Protein AF-A0A7Y2DQ75-F1 (afdb_monomer_lite)

Foldseek 3Di:
DVVVVVVVVVLLVVLVVVLVVCLVVLLVVLLVLQQVLFPDRPDPLSNVLSVVLSVCCNVQLSVVSNVQSPDDPVPHPDDNVVSSVVSVVSSVVSRVVSPD

Radius of gyration: 17.03 Å; chains: 1; bounding box: 37×18×52 Å

Secondary structure (DSSP, 8-state):
-HHHHHHHHHHHHHHHHHHHHHHHHHHHHHHHHHHHHSSSTTSHHHHHHHHHHHHHIIIIIHHHHHHHHTS-GGG--S-HHHHHHTHHHHHHHHHHHHT-

Sequence (100 aa):
MAETEQEAALLAQHTDALRDALARRVPQWAAAVVESLSPEPGSTASDDAAAGIRTMAEAETVPELERLLGSDIDAQWCSPLDIVRKLVPAITDALDRLGA

pLDDT: mean 88.45, std 7.89, range [59.53, 97.19]

Structure (mmCIF, N/CA/C/O backbone):
data_AF-A0A7Y2DQ75-F1
#
_entry.id   AF-A0A7Y2DQ75-F1
#
loop_
_atom_site.group_PDB
_atom_site.id
_atom_site.type_symbol
_atom_site.label_atom_id
_atom_site.label_alt_id
_atom_site.label_comp_id
_atom_site.label_asym_id
_atom_site.label_entity_id
_atom_site.label_seq_id
_atom_site.pdbx_PDB_ins_code
_atom_site.Cartn_x
_atom_site.Cartn_y
_atom_site.Cartn_z
_atom_site.occupancy
_atom_site.B_iso_or_equiv
_atom_site.auth_seq_id
_atom_site.auth_comp_id
_atom_site.auth_asym_id
_atom_site.auth_atom_id
_atom_site.pdbx_PDB_model_num
ATOM 1 N N . MET A 1 1 ? -16.777 -3.773 34.873 1.00 59.53 1 MET A N 1
ATOM 2 C CA . MET A 1 1 ? -17.283 -2.782 33.898 1.00 59.53 1 MET A CA 1
ATOM 3 C C . MET A 1 1 ? -16.242 -1.708 33.595 1.00 59.53 1 MET A C 1
ATOM 5 O O . MET A 1 1 ? -15.872 -1.613 32.438 1.00 59.53 1 MET A O 1
ATOM 9 N N . ALA A 1 2 ? -15.693 -0.992 34.587 1.00 60.53 2 ALA A N 1
ATOM 10 C CA . ALA A 1 2 ? -14.637 0.009 34.347 1.00 60.53 2 ALA A CA 1
ATOM 11 C C . ALA A 1 2 ? -13.325 -0.570 33.761 1.00 60.53 2 ALA A C 1
ATOM 13 O O . ALA A 1 2 ? -12.705 0.045 32.904 1.00 60.53 2 ALA A O 1
ATOM 14 N N . GLU A 1 3 ? -12.927 -1.777 34.176 1.00 66.06 3 GLU A N 1
ATOM 15 C CA . GLU A 1 3 ? -11.701 -2.444 33.696 1.00 66.06 3 GLU A CA 1
ATOM 16 C C . GLU A 1 3 ? -11.786 -2.817 32.201 1.00 66.06 3 GLU A C 1
ATOM 18 O O . GLU A 1 3 ? -10.862 -2.563 31.437 1.00 66.06 3 GLU A O 1
ATOM 23 N N . THR A 1 4 ? -12.957 -3.285 31.757 1.00 74.88 4 THR A N 1
ATOM 24 C CA . THR A 1 4 ? -13.283 -3.565 30.346 1.00 74.88 4 THR A CA 1
ATOM 25 C C . THR A 1 4 ? -13.353 -2.309 29.472 1.00 74.88 4 THR A C 1
ATOM 27 O O . THR A 1 4 ? -12.977 -2.356 28.306 1.00 74.88 4 THR A O 1
ATOM 30 N N . GLU A 1 5 ? -13.813 -1.175 30.009 1.00 78.00 5 GLU A N 1
ATOM 31 C CA . GLU A 1 5 ? -13.825 0.101 29.274 1.00 78.00 5 GLU A CA 1
ATOM 32 C C . GLU A 1 5 ? -12.404 0.649 29.084 1.00 78.00 5 GLU A C 1
ATOM 34 O O . GLU A 1 5 ? -12.070 1.179 28.025 1.00 78.00 5 GLU A O 1
ATOM 39 N N . GLN A 1 6 ? -11.546 0.476 30.090 1.00 80.69 6 GLN A N 1
ATOM 40 C CA . GLN A 1 6 ? -10.147 0.885 30.036 1.00 80.69 6 GLN A CA 1
ATOM 41 C C . GLN A 1 6 ? -9.320 0.002 29.087 1.00 80.69 6 GLN A C 1
ATOM 43 O O . GLN A 1 6 ? -8.488 0.516 28.340 1.00 80.69 6 GLN A O 1
ATOM 48 N N . GLU A 1 7 ? -9.582 -1.305 29.060 1.00 83.00 7 GLU A N 1
ATOM 49 C CA . GLU A 1 7 ? -8.981 -2.235 28.097 1.00 83.00 7 GLU A CA 1
ATOM 50 C C . GLU A 1 7 ? -9.423 -1.927 26.658 1.00 83.00 7 GLU A C 1
ATOM 52 O O . GLU A 1 7 ? -8.585 -1.842 25.760 1.00 83.00 7 GLU A O 1
ATOM 57 N N . ALA A 1 8 ? -10.714 -1.656 26.442 1.00 82.25 8 ALA A N 1
ATOM 58 C CA . ALA A 1 8 ? -11.231 -1.238 25.140 1.00 82.25 8 ALA A CA 1
ATOM 59 C C . ALA A 1 8 ? -10.593 0.076 24.654 1.00 82.25 8 ALA A C 1
ATOM 61 O O . ALA A 1 8 ? -10.235 0.197 23.482 1.00 82.25 8 ALA A O 1
ATOM 62 N N . ALA A 1 9 ? -10.390 1.045 25.553 1.00 82.19 9 ALA A N 1
ATOM 63 C CA . ALA A 1 9 ? -9.715 2.300 25.226 1.00 82.19 9 ALA A CA 1
ATOM 64 C C . ALA A 1 9 ? -8.237 2.094 24.842 1.00 82.19 9 ALA A C 1
ATOM 66 O O . ALA A 1 9 ? -7.757 2.708 23.887 1.00 82.19 9 ALA A O 1
ATOM 67 N N . LEU A 1 10 ? -7.519 1.209 25.542 1.00 85.88 10 LEU A N 1
ATOM 68 C CA . LEU A 1 10 ? -6.136 0.849 25.205 1.00 85.88 10 LEU A CA 1
ATOM 69 C C . LEU A 1 10 ? -6.047 0.133 23.852 1.00 85.88 10 LEU A C 1
ATOM 71 O O . LEU A 1 10 ? -5.183 0.455 23.036 1.00 85.88 10 LEU A O 1
ATOM 75 N N . LEU A 1 11 ? -6.956 -0.806 23.582 1.00 81.81 11 LEU A N 1
ATOM 76 C CA . LEU A 1 11 ? -7.032 -1.503 22.297 1.00 81.81 11 LEU A CA 1
ATOM 77 C C . LEU A 1 11 ? -7.308 -0.535 21.141 1.00 81.81 11 LEU A C 1
ATOM 79 O O . LEU A 1 11 ? -6.645 -0.621 20.104 1.00 81.81 11 LEU A O 1
ATOM 83 N N . ALA A 1 12 ? -8.222 0.421 21.327 1.00 81.62 12 ALA A N 1
ATOM 84 C CA . ALA A 1 12 ? -8.489 1.467 20.343 1.00 81.62 12 ALA A CA 1
ATOM 85 C C . ALA A 1 12 ? -7.234 2.313 20.066 1.00 81.62 12 ALA A C 1
ATOM 87 O O . ALA A 1 12 ? -6.847 2.479 18.911 1.00 81.62 12 ALA A O 1
ATOM 88 N N . GLN A 1 13 ? -6.526 2.747 21.116 1.00 85.75 13 GLN A N 1
ATOM 89 C CA . GLN A 1 13 ? -5.281 3.507 20.980 1.00 85.75 13 GLN A CA 1
ATOM 90 C C . GLN A 1 13 ? -4.200 2.732 20.208 1.00 85.75 13 GLN A C 1
ATOM 92 O O . GLN A 1 13 ? -3.528 3.292 19.340 1.00 85.75 13 GLN A O 1
ATOM 97 N N . HIS A 1 14 ? -4.014 1.444 20.508 1.00 86.06 14 HIS A N 1
ATOM 98 C CA . HIS A 1 14 ? -3.051 0.608 19.791 1.00 86.06 14 HIS A CA 1
ATOM 99 C C . HIS A 1 14 ? -3.446 0.386 18.330 1.00 86.06 14 HIS A C 1
ATOM 101 O O . HIS A 1 14 ? -2.575 0.364 17.459 1.00 86.06 14 HIS A O 1
ATOM 107 N N . THR A 1 15 ? -4.744 0.264 18.058 1.00 83.19 15 THR A N 1
ATOM 108 C CA . THR A 1 15 ? -5.274 0.108 16.701 1.00 83.19 15 THR A CA 1
ATOM 109 C C . THR A 1 15 ? -5.031 1.363 15.866 1.00 83.19 15 THR A C 1
ATOM 111 O O . THR A 1 15 ? -4.543 1.256 14.741 1.00 83.19 15 THR A O 1
ATOM 114 N N . ASP A 1 16 ? -5.272 2.550 16.426 1.00 86.06 16 ASP A N 1
ATOM 115 C CA . ASP A 1 16 ? -4.977 3.819 15.754 1.00 86.06 16 ASP A CA 1
ATOM 116 C C . ASP A 1 16 ? -3.470 3.987 15.505 1.00 86.06 16 ASP A C 1
ATOM 118 O O . ASP A 1 16 ? -3.051 4.318 14.396 1.00 86.06 16 ASP A O 1
ATOM 122 N N . ALA A 1 17 ? -2.625 3.660 16.489 1.00 88.81 17 ALA A N 1
ATOM 123 C CA . ALA A 1 17 ? -1.173 3.715 16.321 1.00 88.81 17 ALA A CA 1
ATOM 124 C C . ALA A 1 17 ? -0.666 2.751 15.231 1.00 88.81 17 ALA A C 1
ATOM 126 O O . ALA A 1 17 ? 0.240 3.094 14.464 1.00 88.81 17 ALA A O 1
ATOM 127 N N . LEU A 1 18 ? -1.247 1.549 15.148 1.00 84.94 18 LEU A N 1
ATOM 128 C CA . LEU A 1 18 ? -0.934 0.574 14.107 1.00 84.94 18 LEU A CA 1
ATOM 129 C C . LEU A 1 18 ? -1.394 1.064 12.730 1.00 84.94 18 LEU A C 1
ATOM 131 O O . LEU A 1 18 ? -0.634 0.951 11.766 1.00 84.94 18 LEU A O 1
ATOM 135 N N . ARG A 1 19 ? -2.597 1.646 12.644 1.00 86.00 19 ARG A N 1
ATOM 136 C CA . ARG A 1 19 ? -3.135 2.264 11.425 1.00 86.00 19 ARG A CA 1
ATOM 137 C C . ARG A 1 19 ? -2.185 3.329 10.894 1.00 86.00 19 ARG A C 1
ATOM 139 O O . ARG A 1 19 ? -1.729 3.223 9.758 1.00 86.00 19 ARG A O 1
ATOM 146 N N . ASP A 1 20 ? -1.798 4.271 11.743 1.00 89.94 20 ASP A N 1
ATOM 147 C CA . ASP A 1 20 ? -0.862 5.343 11.408 1.00 89.94 20 ASP A CA 1
ATOM 148 C C . ASP A 1 20 ? 0.509 4.816 10.970 1.00 89.94 20 ASP A C 1
ATOM 150 O O . ASP A 1 20 ? 1.146 5.343 10.053 1.00 89.94 20 ASP A O 1
ATOM 154 N N . ALA A 1 21 ? 1.008 3.778 11.646 1.00 91.12 21 ALA A N 1
ATOM 155 C CA . ALA A 1 21 ? 2.278 3.163 11.294 1.00 91.12 21 ALA A CA 1
ATOM 156 C C . ALA A 1 21 ? 2.218 2.510 9.908 1.00 91.12 21 ALA A C 1
ATOM 158 O O . ALA A 1 21 ? 3.127 2.719 9.104 1.00 91.12 21 ALA A O 1
ATOM 159 N N . LEU A 1 22 ? 1.154 1.762 9.611 1.00 89.06 22 LEU A N 1
ATOM 160 C CA . LEU A 1 22 ? 0.977 1.091 8.325 1.00 89.06 22 LEU A CA 1
ATOM 161 C C . LEU A 1 22 ? 0.757 2.090 7.188 1.00 89.06 22 LEU A C 1
ATOM 163 O O . LEU A 1 22 ? 1.433 1.977 6.166 1.00 89.06 22 LEU A O 1
ATOM 167 N N . ALA A 1 23 ? -0.080 3.109 7.396 1.00 89.06 23 ALA A N 1
ATOM 168 C CA . ALA A 1 23 ? -0.314 4.181 6.431 1.00 89.06 23 ALA A CA 1
ATOM 169 C C . ALA A 1 23 ? 0.992 4.874 6.007 1.00 89.06 23 ALA A C 1
ATOM 171 O O . ALA A 1 23 ? 1.207 5.148 4.830 1.00 89.06 23 ALA A O 1
ATOM 172 N N . ARG A 1 24 ? 1.920 5.088 6.952 1.00 91.62 24 ARG A N 1
ATOM 173 C CA . ARG A 1 24 ? 3.241 5.665 6.654 1.00 91.62 24 ARG A CA 1
ATOM 174 C C . ARG A 1 24 ? 4.215 4.677 6.014 1.00 91.62 24 ARG A C 1
ATOM 176 O O . ARG A 1 24 ? 5.023 5.07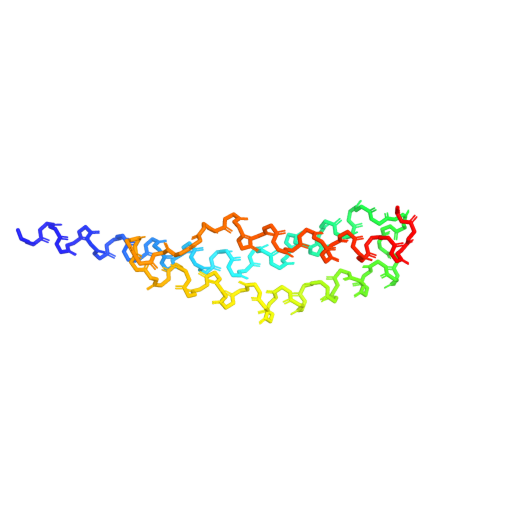4 5.179 1.00 91.62 24 ARG A O 1
ATOM 183 N N . ARG A 1 25 ? 4.223 3.417 6.456 1.00 93.69 25 ARG A N 1
ATOM 184 C CA . ARG A 1 25 ? 5.279 2.452 6.098 1.00 93.69 25 ARG A CA 1
ATOM 185 C C . ARG A 1 25 ? 5.006 1.690 4.813 1.00 93.69 25 ARG A C 1
ATOM 187 O O . ARG A 1 25 ? 5.964 1.386 4.111 1.00 93.69 25 ARG A O 1
ATOM 194 N N . VAL A 1 26 ? 3.751 1.394 4.490 1.00 93.44 26 VAL A N 1
ATOM 195 C CA . VAL A 1 26 ? 3.403 0.588 3.310 1.00 93.44 26 VAL A CA 1
ATOM 196 C C . VAL A 1 26 ? 3.813 1.272 1.996 1.00 93.44 26 VAL A C 1
ATOM 198 O O . VAL A 1 26 ? 4.507 0.625 1.210 1.00 93.44 26 VAL A O 1
ATOM 201 N N . PRO A 1 27 ? 3.522 2.569 1.766 1.00 95.44 27 PRO A N 1
ATOM 202 C CA . PRO A 1 27 ? 3.981 3.251 0.553 1.00 95.44 27 PRO A CA 1
ATOM 203 C C . PRO A 1 27 ? 5.509 3.328 0.441 1.00 95.44 27 PRO A C 1
ATOM 205 O O . PRO A 1 27 ? 6.068 3.156 -0.640 1.00 95.44 27 PRO A O 1
ATOM 208 N N . GLN A 1 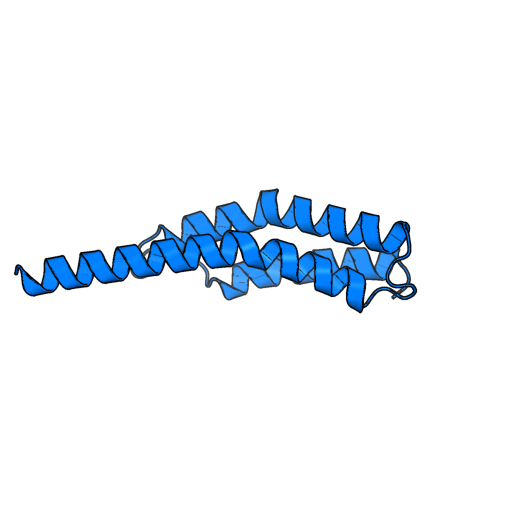28 ? 6.198 3.547 1.567 1.00 95.88 28 GLN A N 1
ATOM 209 C CA . GLN A 1 28 ? 7.665 3.600 1.617 1.00 95.88 28 GLN A CA 1
ATOM 210 C C . GLN A 1 28 ? 8.296 2.245 1.304 1.00 95.88 28 GLN A C 1
ATOM 212 O O . GLN A 1 28 ? 9.274 2.178 0.568 1.00 95.88 28 GLN A O 1
ATOM 217 N N . TRP A 1 29 ? 7.734 1.172 1.859 1.00 95.19 29 TRP A N 1
ATOM 218 C CA . TRP A 1 29 ? 8.172 -0.186 1.573 1.00 95.19 29 TRP A CA 1
ATOM 219 C C . TRP A 1 29 ? 8.025 -0.503 0.084 1.00 95.19 29 TRP A C 1
ATOM 221 O O . TRP A 1 29 ? 8.986 -0.960 -0.525 1.00 95.19 29 TRP A O 1
ATOM 231 N N . ALA A 1 30 ? 6.870 -0.204 -0.515 1.00 94.94 30 ALA A N 1
ATOM 232 C CA . ALA A 1 30 ? 6.621 -0.483 -1.926 1.00 94.94 30 ALA A CA 1
ATOM 233 C C . ALA A 1 30 ? 7.614 0.251 -2.845 1.00 94.94 30 ALA A C 1
ATOM 235 O O . ALA A 1 30 ? 8.190 -0.358 -3.745 1.00 94.94 30 ALA A O 1
ATOM 236 N N . ALA A 1 31 ? 7.880 1.529 -2.565 1.00 96.56 31 ALA A N 1
ATOM 237 C CA . ALA A 1 31 ? 8.880 2.314 -3.285 1.00 96.56 31 ALA A CA 1
ATOM 238 C C . ALA A 1 31 ? 10.298 1.740 -3.134 1.00 96.56 31 ALA A C 1
ATOM 240 O O . ALA A 1 31 ? 11.005 1.575 -4.124 1.00 96.56 31 ALA A O 1
ATOM 241 N N . ALA A 1 32 ? 10.690 1.371 -1.910 1.00 96.19 32 ALA A N 1
ATOM 242 C CA . ALA A 1 32 ? 12.004 0.792 -1.637 1.00 96.19 32 ALA A CA 1
ATOM 243 C C . ALA A 1 32 ? 12.207 -0.565 -2.331 1.00 96.19 32 ALA A C 1
ATOM 245 O O . ALA A 1 32 ? 13.320 -0.892 -2.741 1.00 96.19 32 ALA A O 1
ATOM 246 N N . VAL A 1 33 ? 11.147 -1.366 -2.490 1.00 95.56 33 VAL A N 1
ATOM 247 C CA . VAL A 1 33 ? 11.219 -2.616 -3.260 1.00 95.56 33 VAL A CA 1
ATOM 248 C C . VAL A 1 33 ? 11.522 -2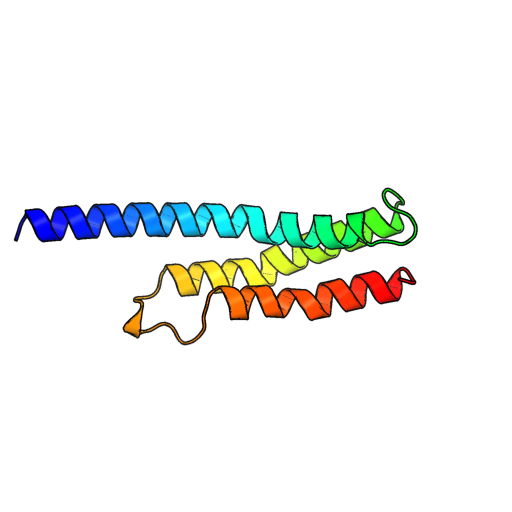.320 -4.728 1.00 95.56 33 VAL A C 1
ATOM 250 O O . VAL A 1 33 ? 12.423 -2.947 -5.277 1.00 95.56 33 VAL A O 1
ATOM 253 N N . VAL A 1 34 ? 10.843 -1.345 -5.343 1.00 95.62 34 VAL A N 1
ATOM 254 C CA . VAL A 1 34 ? 11.132 -0.947 -6.732 1.00 95.62 34 VAL A CA 1
ATOM 255 C C . VAL A 1 34 ? 12.573 -0.466 -6.864 1.00 95.62 34 VAL A C 1
ATOM 257 O O . VAL A 1 34 ? 13.303 -0.968 -7.709 1.00 95.62 34 VAL A O 1
ATOM 260 N N . GLU A 1 35 ? 13.014 0.443 -5.997 1.00 94.50 35 GLU A N 1
ATOM 261 C CA . GLU A 1 35 ? 14.376 0.989 -6.034 1.00 94.50 35 GLU A CA 1
ATOM 262 C C . GLU A 1 35 ? 15.443 -0.106 -5.866 1.00 94.50 35 GLU A C 1
ATOM 264 O O . GLU A 1 35 ? 16.409 -0.159 -6.622 1.00 94.50 35 GLU A O 1
ATOM 269 N N . SER A 1 36 ? 15.256 -1.020 -4.908 1.00 94.56 36 SER A N 1
ATOM 270 C CA . SER A 1 36 ? 16.242 -2.070 -4.610 1.00 94.56 36 SER A CA 1
ATOM 271 C C . SER A 1 36 ? 16.324 -3.178 -5.660 1.00 94.56 36 SER A C 1
ATOM 273 O O . SER A 1 36 ? 17.385 -3.783 -5.807 1.00 94.56 36 SER A O 1
ATOM 275 N N . LEU A 1 37 ? 15.223 -3.463 -6.360 1.00 94.81 37 LEU A N 1
ATOM 276 C CA . LEU A 1 37 ? 15.150 -4.526 -7.366 1.00 94.81 37 LEU A CA 1
ATOM 277 C C . LEU A 1 37 ? 15.277 -4.011 -8.804 1.00 94.81 37 LEU A C 1
ATOM 279 O O . LEU A 1 37 ? 15.306 -4.815 -9.733 1.00 94.81 37 LEU A O 1
ATOM 283 N N . SER A 1 38 ? 15.363 -2.695 -8.998 1.00 93.19 38 SER A N 1
ATOM 284 C CA . SER A 1 38 ? 15.594 -2.101 -10.313 1.00 93.19 38 SER A CA 1
ATOM 285 C C . SER A 1 38 ? 16.956 -2.529 -10.883 1.00 93.19 38 SER A C 1
ATOM 287 O O . SER A 1 38 ? 17.921 -2.636 -10.124 1.00 93.19 38 SER A O 1
ATOM 289 N N . PRO A 1 39 ? 17.093 -2.709 -12.212 1.00 92.69 39 PRO A N 1
ATOM 290 C CA . PRO A 1 39 ? 18.377 -3.057 -12.830 1.00 92.69 39 PRO A CA 1
ATOM 291 C C . PRO A 1 39 ? 19.467 -1.995 -12.622 1.00 92.69 39 PRO A C 1
ATOM 293 O O . PRO A 1 39 ? 20.644 -2.329 -12.493 1.00 92.69 39 PRO A O 1
ATOM 296 N N . GLU A 1 40 ? 19.071 -0.719 -12.557 1.00 92.31 40 GLU A N 1
ATOM 297 C CA . GLU A 1 40 ? 19.948 0.425 -12.281 1.00 92.31 40 GLU A CA 1
ATOM 298 C C . GLU A 1 40 ? 19.386 1.269 -11.116 1.00 92.31 40 GLU A C 1
ATOM 300 O O . GLU A 1 40 ? 18.732 2.296 -11.352 1.00 92.31 40 GLU A O 1
ATOM 305 N N . PRO A 1 41 ? 19.604 0.850 -9.852 1.00 90.94 41 PRO A N 1
ATOM 306 C CA . PRO A 1 41 ? 19.142 1.581 -8.672 1.00 90.94 41 PRO A CA 1
ATOM 307 C C . PRO A 1 41 ? 19.731 2.995 -8.600 1.00 90.94 41 PRO A C 1
ATOM 309 O O . PRO A 1 41 ? 20.920 3.196 -8.860 1.00 90.94 41 PRO A O 1
ATOM 312 N N . GLY A 1 42 ? 18.907 3.976 -8.227 1.00 89.06 42 GLY A N 1
ATOM 313 C CA . GLY A 1 42 ? 19.292 5.393 -8.160 1.00 89.06 42 GLY A CA 1
ATOM 314 C C . GLY A 1 42 ? 19.403 6.091 -9.522 1.00 89.06 42 GLY A C 1
ATOM 315 O O . GLY A 1 42 ? 19.885 7.222 -9.605 1.00 89.06 42 GLY A O 1
ATOM 316 N N . SER A 1 43 ? 18.990 5.426 -10.606 1.00 94.19 43 SER A N 1
ATOM 317 C CA . SER A 1 43 ? 18.728 6.091 -11.883 1.00 94.19 43 SER A CA 1
ATOM 318 C C . SER A 1 43 ? 17.431 6.900 -11.810 1.00 94.19 43 SER A C 1
ATOM 320 O O . SER A 1 43 ? 16.505 6.548 -11.083 1.00 94.19 43 SER A O 1
ATOM 322 N N . THR A 1 44 ? 17.306 7.940 -12.639 1.00 95.50 44 THR A N 1
ATOM 323 C CA . THR A 1 44 ? 16.071 8.743 -12.710 1.00 95.50 44 THR A CA 1
ATOM 324 C C . THR A 1 44 ? 14.839 7.890 -13.026 1.00 95.50 44 THR A C 1
ATOM 326 O O . THR A 1 44 ? 13.781 8.117 -12.456 1.00 95.50 44 THR A O 1
ATOM 329 N N . ALA A 1 45 ? 14.976 6.869 -13.879 1.00 93.06 45 ALA A N 1
ATOM 330 C CA . ALA A 1 45 ? 13.875 5.963 -14.202 1.00 93.06 45 ALA A CA 1
ATOM 331 C C . ALA A 1 45 ? 13.443 5.108 -12.994 1.00 93.06 45 ALA A C 1
ATOM 333 O O . ALA A 1 45 ? 12.245 4.945 -12.761 1.00 93.06 45 ALA A O 1
ATOM 334 N N . SER A 1 46 ? 14.404 4.602 -12.211 1.00 93.44 46 SER A N 1
ATOM 335 C CA . SER A 1 46 ? 14.143 3.896 -10.948 1.00 93.44 46 SER A CA 1
ATOM 336 C C . SER A 1 46 ? 13.444 4.809 -9.935 1.00 93.44 46 SER A C 1
ATOM 338 O O . SER A 1 46 ? 12.440 4.417 -9.340 1.00 93.44 46 SER A O 1
ATOM 340 N N . ASP A 1 47 ? 13.937 6.037 -9.766 1.00 95.69 47 ASP A N 1
ATOM 341 C CA . ASP A 1 47 ? 13.383 7.012 -8.820 1.00 95.69 47 ASP A CA 1
ATOM 342 C C . ASP A 1 47 ? 11.949 7.418 -9.195 1.00 95.69 47 ASP A C 1
ATOM 344 O O . ASP A 1 47 ? 11.066 7.462 -8.332 1.00 95.69 47 ASP A O 1
ATOM 348 N N . ASP A 1 48 ? 11.693 7.653 -10.485 1.00 96.88 48 ASP A N 1
ATOM 349 C CA . ASP A 1 48 ? 10.366 7.986 -11.009 1.00 96.88 48 ASP A CA 1
ATOM 350 C C . ASP A 1 48 ? 9.378 6.824 -10.813 1.00 96.88 48 ASP A C 1
ATOM 352 O O . ASP A 1 48 ? 8.238 7.033 -10.386 1.00 96.88 48 ASP A O 1
ATOM 356 N N . ALA A 1 49 ? 9.808 5.584 -11.069 1.00 94.88 49 ALA A N 1
ATOM 357 C CA . ALA A 1 49 ? 8.985 4.395 -10.859 1.00 94.88 49 ALA A CA 1
ATOM 358 C C . ALA A 1 49 ? 8.662 4.176 -9.371 1.00 94.88 49 ALA A C 1
ATOM 360 O O . ALA A 1 49 ? 7.503 3.943 -9.011 1.00 94.88 49 ALA A O 1
ATOM 361 N N . ALA A 1 50 ? 9.660 4.306 -8.492 1.00 96.62 50 ALA A N 1
ATOM 362 C CA . ALA A 1 50 ? 9.482 4.200 -7.047 1.00 96.62 50 ALA A CA 1
ATOM 363 C C . ALA A 1 50 ? 8.541 5.295 -6.510 1.00 96.62 50 ALA A C 1
ATOM 365 O O . ALA A 1 50 ? 7.651 5.011 -5.701 1.00 96.62 50 ALA A O 1
ATOM 366 N N . ALA A 1 51 ? 8.677 6.535 -6.995 1.00 97.19 51 ALA A N 1
ATOM 367 C CA . ALA A 1 51 ? 7.775 7.633 -6.661 1.00 97.19 51 ALA A CA 1
ATOM 368 C C . ALA A 1 51 ? 6.338 7.366 -7.139 1.00 97.19 51 ALA A C 1
ATOM 370 O O . ALA A 1 51 ? 5.397 7.577 -6.372 1.00 97.19 51 ALA A O 1
ATOM 371 N N . GLY A 1 52 ? 6.166 6.845 -8.358 1.00 95.88 52 GLY A N 1
ATOM 372 C CA . GLY A 1 52 ? 4.860 6.470 -8.903 1.00 95.88 52 GLY A CA 1
ATOM 373 C C . GLY A 1 52 ? 4.155 5.400 -8.067 1.00 95.88 52 GLY A C 1
ATOM 374 O O . GLY A 1 52 ? 2.983 5.557 -7.721 1.00 95.88 52 GLY A O 1
ATOM 375 N N . ILE A 1 53 ? 4.879 4.350 -7.666 1.00 97.12 53 ILE A N 1
ATOM 376 C CA . ILE A 1 53 ? 4.341 3.301 -6.791 1.00 97.12 53 ILE A CA 1
ATOM 377 C C . ILE A 1 53 ? 3.998 3.839 -5.404 1.00 97.12 53 ILE A C 1
ATOM 379 O O . ILE A 1 53 ? 2.943 3.491 -4.873 1.00 97.12 53 ILE A O 1
ATOM 383 N N . ARG A 1 54 ? 4.825 4.722 -4.832 1.00 97.12 54 ARG A N 1
ATOM 384 C CA . ARG A 1 54 ? 4.507 5.378 -3.556 1.00 97.12 54 ARG A CA 1
ATOM 385 C C . ARG A 1 54 ? 3.186 6.139 -3.637 1.00 97.12 54 ARG A C 1
ATOM 387 O O . ARG A 1 54 ? 2.318 5.927 -2.797 1.00 97.12 54 ARG A O 1
ATOM 394 N N . THR A 1 55 ? 3.025 6.986 -4.652 1.00 96.44 55 THR A N 1
ATOM 395 C CA . THR A 1 55 ? 1.814 7.796 -4.835 1.00 96.44 55 THR A CA 1
ATOM 396 C C . THR A 1 55 ? 0.579 6.930 -5.066 1.00 96.44 55 THR A C 1
ATOM 398 O O . THR A 1 55 ? -0.475 7.209 -4.500 1.00 96.44 55 THR A O 1
ATOM 401 N N . MET A 1 56 ? 0.696 5.850 -5.841 1.00 95.50 56 MET A N 1
ATOM 402 C CA . MET A 1 56 ? -0.404 4.899 -6.015 1.00 95.50 56 MET A CA 1
ATOM 403 C C . MET A 1 56 ? -0.762 4.206 -4.693 1.00 95.50 56 MET A C 1
ATOM 405 O O . MET A 1 56 ? -1.933 4.160 -4.322 1.00 95.50 56 MET A O 1
ATOM 409 N N . ALA A 1 57 ? 0.229 3.734 -3.931 1.00 94.81 57 ALA A N 1
ATOM 410 C CA . ALA A 1 57 ? -0.011 3.092 -2.640 1.00 94.81 57 ALA A CA 1
ATOM 411 C C . ALA A 1 57 ? -0.689 4.046 -1.638 1.00 94.81 57 ALA A C 1
ATOM 413 O O . ALA A 1 57 ? -1.598 3.632 -0.917 1.00 94.81 57 ALA A O 1
ATOM 414 N N . GLU A 1 58 ? -0.293 5.322 -1.619 1.00 94.88 58 GLU A N 1
ATOM 415 C CA . GLU A 1 58 ? -0.948 6.379 -0.835 1.00 94.88 58 GLU A CA 1
ATOM 416 C C . GLU A 1 58 ? -2.406 6.599 -1.262 1.00 94.88 58 GLU A C 1
ATOM 418 O O . GLU A 1 58 ? -3.274 6.759 -0.407 1.00 94.88 58 GLU A O 1
ATOM 423 N N . ALA A 1 59 ? -2.690 6.582 -2.565 1.00 94.06 59 ALA A N 1
ATOM 424 C CA . ALA A 1 59 ? -4.027 6.846 -3.092 1.00 94.06 59 ALA A CA 1
ATOM 425 C C . ALA A 1 59 ? -4.990 5.656 -2.951 1.00 94.06 59 ALA A C 1
ATOM 427 O O . ALA A 1 59 ? -6.183 5.855 -2.729 1.00 94.06 59 ALA A O 1
ATOM 428 N N . GLU A 1 60 ? -4.492 4.427 -3.092 1.00 91.56 60 GLU A N 1
ATOM 429 C CA . GLU A 1 60 ? -5.340 3.239 -3.243 1.00 91.56 60 GLU A CA 1
ATOM 430 C C . GLU A 1 60 ? -5.250 2.282 -2.051 1.00 91.56 60 GLU A C 1
ATOM 432 O O . GLU A 1 60 ? -6.259 1.727 -1.620 1.00 91.56 60 GLU A O 1
ATOM 437 N N . THR A 1 61 ? -4.057 2.098 -1.481 1.00 90.38 61 THR A N 1
ATOM 438 C CA . THR A 1 61 ? -3.823 1.079 -0.443 1.00 90.38 61 THR A CA 1
ATOM 439 C C . THR A 1 61 ? -4.018 1.629 0.966 1.00 90.38 61 THR A C 1
ATOM 441 O O . THR A 1 61 ? -4.615 0.961 1.813 1.00 90.38 61 THR A O 1
ATOM 444 N N . VAL A 1 62 ? -3.549 2.852 1.234 1.00 91.31 62 VAL A N 1
ATOM 445 C CA . VAL A 1 62 ? -3.694 3.489 2.555 1.00 91.31 62 VAL A CA 1
ATOM 446 C C . VAL A 1 62 ? -5.165 3.627 2.971 1.00 91.31 62 VAL A C 1
ATOM 448 O O . VAL A 1 62 ? -5.487 3.160 4.065 1.00 91.31 62 VAL A O 1
ATOM 451 N N . PRO A 1 63 ? -6.093 4.130 2.129 1.00 91.62 63 PRO A N 1
ATOM 452 C CA . PRO A 1 63 ? -7.500 4.240 2.519 1.00 91.62 63 PRO A CA 1
ATOM 453 C C . PRO A 1 63 ? -8.142 2.887 2.844 1.00 91.62 63 PRO A C 1
ATOM 455 O O . PRO A 1 63 ? -8.999 2.785 3.724 1.00 91.62 63 PRO A O 1
ATOM 458 N N . GLU A 1 64 ? -7.731 1.819 2.154 1.00 89.62 64 GLU A N 1
ATOM 459 C CA . GLU A 1 64 ? -8.255 0.479 2.408 1.00 89.62 64 GLU A CA 1
ATOM 460 C C . GLU A 1 64 ? -7.760 -0.079 3.750 1.00 89.62 64 GLU A C 1
ATOM 462 O O . GLU A 1 64 ? -8.556 -0.659 4.495 1.00 89.62 64 GLU A O 1
ATOM 467 N N . LEU A 1 65 ? -6.483 0.149 4.091 1.00 88.12 65 LEU A N 1
ATOM 468 C CA . LEU A 1 65 ? -5.911 -0.192 5.399 1.00 88.12 65 LEU A CA 1
ATOM 469 C C . LEU A 1 65 ? -6.574 0.599 6.528 1.00 88.12 65 LEU A C 1
ATOM 471 O O . LEU A 1 65 ? -6.917 0.021 7.558 1.00 88.12 65 LEU A O 1
ATOM 475 N N . GLU A 1 66 ? -6.790 1.900 6.336 1.00 88.38 66 GLU A N 1
ATOM 476 C CA . GLU A 1 66 ? -7.464 2.750 7.318 1.00 88.38 66 GLU A CA 1
ATOM 477 C C . GLU A 1 66 ? -8.890 2.277 7.581 1.00 88.38 66 GLU A C 1
ATOM 479 O O . GLU A 1 66 ? -9.284 2.110 8.736 1.00 88.38 66 GLU A O 1
ATOM 484 N N . ARG A 1 67 ? -9.639 1.975 6.517 1.00 87.56 67 ARG A N 1
ATOM 485 C CA . ARG A 1 67 ? -10.998 1.443 6.621 1.00 87.56 67 ARG A CA 1
ATOM 486 C C . ARG A 1 67 ? -11.019 0.077 7.309 1.00 87.56 67 ARG A C 1
ATOM 488 O O . ARG A 1 67 ? -11.897 -0.164 8.133 1.00 87.56 67 ARG A O 1
ATOM 495 N N . LEU A 1 68 ? -10.074 -0.813 6.995 1.00 87.12 68 LEU A N 1
ATOM 496 C CA . LEU A 1 68 ? -9.978 -2.131 7.627 1.00 87.12 68 LEU A CA 1
ATOM 497 C C . LEU A 1 68 ? -9.690 -2.014 9.129 1.00 87.12 68 LEU A C 1
ATOM 499 O O . LEU A 1 68 ? -10.400 -2.602 9.936 1.00 87.12 68 LEU A O 1
ATOM 503 N N . LEU A 1 69 ? -8.685 -1.220 9.500 1.00 83.75 69 LEU A N 1
ATOM 504 C CA . LEU A 1 69 ? -8.259 -1.037 10.890 1.00 83.75 69 LEU A CA 1
ATOM 505 C C . LEU A 1 69 ? -9.203 -0.128 11.687 1.00 83.75 69 LEU A C 1
ATOM 507 O O . LEU A 1 69 ? -9.081 -0.027 12.900 1.00 83.75 69 LEU A O 1
ATOM 511 N N . GLY A 1 70 ? -10.109 0.590 11.026 1.00 82.06 70 GLY A N 1
ATOM 512 C CA . GLY A 1 70 ? -11.229 1.290 11.661 1.00 82.06 70 GLY A CA 1
ATOM 513 C C . GLY A 1 70 ? -12.481 0.429 11.834 1.00 82.06 70 GLY A C 1
ATOM 514 O O . GLY A 1 70 ? -13.437 0.886 12.454 1.00 82.06 70 GLY A O 1
ATOM 515 N N . SER A 1 71 ? -12.497 -0.788 11.283 1.00 80.81 71 SER A N 1
ATOM 516 C CA . SER A 1 71 ? -13.632 -1.708 11.374 1.00 80.81 71 SER A CA 1
ATOM 517 C C . SER A 1 71 ? -13.458 -2.693 12.529 1.00 80.81 71 SER A C 1
ATOM 519 O O . SER A 1 71 ? -12.342 -3.126 12.822 1.00 80.81 71 SER A O 1
ATOM 521 N N . ASP A 1 72 ? -14.578 -3.099 1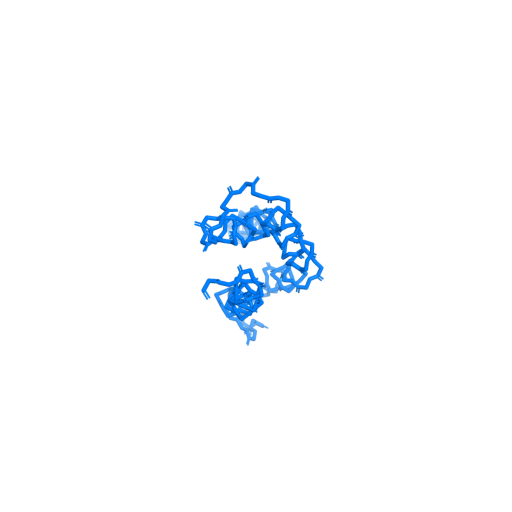3.129 1.00 76.75 72 ASP A N 1
ATOM 522 C CA . ASP A 1 72 ? -14.627 -4.245 14.041 1.00 76.75 72 ASP A CA 1
ATOM 523 C C . ASP A 1 72 ? -14.110 -5.505 13.327 1.00 76.75 72 ASP A C 1
ATOM 525 O O . ASP A 1 72 ? -14.381 -5.681 12.137 1.00 76.75 72 ASP A O 1
ATOM 529 N N . ILE A 1 73 ? -13.383 -6.369 14.041 1.00 73.56 73 ILE A N 1
ATOM 530 C CA . ILE A 1 73 ? -12.790 -7.605 13.510 1.00 73.56 73 ILE A CA 1
ATOM 531 C C . ILE A 1 73 ? -13.868 -8.478 12.863 1.00 73.56 73 ILE A C 1
ATOM 533 O O . ILE A 1 73 ? -13.657 -8.991 11.766 1.00 73.56 73 ILE A O 1
ATOM 537 N N . ASP A 1 74 ? -15.048 -8.566 13.478 1.00 76.56 74 ASP A N 1
ATOM 538 C CA . ASP A 1 74 ? -16.171 -9.353 12.952 1.00 76.56 74 ASP A CA 1
ATOM 539 C C . ASP A 1 74 ? -16.764 -8.772 11.652 1.00 76.56 74 ASP A C 1
ATOM 541 O O . ASP A 1 74 ? -17.449 -9.467 10.902 1.00 76.56 74 ASP A O 1
ATOM 545 N N . ALA A 1 75 ? -16.486 -7.499 11.357 1.00 75.19 75 ALA A N 1
ATOM 546 C CA . ALA A 1 75 ? -16.893 -6.810 10.135 1.00 75.19 75 ALA A CA 1
ATOM 547 C C . ALA A 1 75 ? -15.776 -6.748 9.072 1.00 75.19 75 ALA A C 1
ATOM 549 O O . ALA A 1 75 ? -15.984 -6.198 7.982 1.00 75.19 75 ALA A O 1
ATOM 550 N N . GLN A 1 76 ? -14.588 -7.292 9.357 1.00 77.81 76 GLN A N 1
ATOM 551 C CA . GLN A 1 76 ? -13.478 -7.316 8.409 1.00 77.81 76 GLN A CA 1
ATOM 552 C C . GLN A 1 76 ? -13.731 -8.354 7.309 1.00 77.81 76 GLN A C 1
ATOM 554 O O . GLN A 1 76 ? -13.918 -9.540 7.559 1.00 77.81 76 GLN A O 1
ATOM 559 N N . TRP A 1 77 ? -13.713 -7.900 6.056 1.00 75.50 77 TRP A N 1
ATOM 560 C CA . TRP A 1 77 ? -13.932 -8.736 4.867 1.00 75.50 77 TRP A CA 1
ATOM 561 C C . TRP A 1 77 ? -12.637 -9.141 4.152 1.00 75.50 77 TRP A C 1
ATOM 563 O O . TRP A 1 77 ? -12.676 -9.855 3.151 1.00 75.50 77 TRP A O 1
ATOM 573 N N . CYS A 1 78 ? -11.490 -8.672 4.639 1.00 78.69 78 CYS A N 1
ATOM 574 C CA . CYS A 1 78 ? -10.164 -9.011 4.136 1.00 78.69 78 CYS A CA 1
ATOM 575 C C . CYS A 1 78 ? -9.130 -8.895 5.257 1.00 78.69 78 CYS A C 1
ATOM 577 O O . CYS A 1 78 ? -9.371 -8.230 6.263 1.00 78.69 78 CYS A O 1
ATOM 579 N N . SER A 1 79 ? -7.972 -9.534 5.087 1.00 82.25 79 SER A N 1
ATOM 580 C CA . SER A 1 79 ? -6.850 -9.346 6.007 1.00 82.25 79 SER A CA 1
ATOM 581 C C . SER A 1 79 ? -5.973 -8.161 5.570 1.00 82.25 79 SER A C 1
ATOM 583 O O . SER A 1 79 ? -5.904 -7.856 4.375 1.00 82.25 79 SER A O 1
ATOM 585 N N . PRO A 1 80 ? -5.214 -7.528 6.488 1.00 77.75 80 PRO A N 1
ATOM 586 C CA . PRO A 1 80 ? -4.241 -6.494 6.118 1.00 77.75 80 PRO A CA 1
ATOM 587 C C . PRO A 1 80 ? -3.230 -6.979 5.069 1.00 77.75 80 PRO A C 1
ATOM 589 O O . PRO A 1 80 ? -2.766 -6.210 4.230 1.00 77.75 80 PRO A O 1
ATOM 592 N N . LEU A 1 81 ? -2.911 -8.276 5.087 1.00 82.12 81 LEU A N 1
ATOM 593 C CA . LEU A 1 81 ? -1.985 -8.892 4.146 1.00 82.12 81 LEU A CA 1
ATOM 594 C C . LEU A 1 81 ? -2.580 -8.997 2.736 1.00 82.12 81 LEU A C 1
ATOM 596 O O . LEU A 1 81 ? -1.846 -8.843 1.764 1.00 82.12 81 LEU A O 1
ATOM 600 N N . ASP A 1 82 ? -3.893 -9.204 2.606 1.00 87.38 82 ASP A N 1
ATOM 601 C CA . ASP A 1 82 ? -4.563 -9.207 1.301 1.00 87.38 82 ASP A CA 1
ATOM 602 C C . ASP A 1 82 ? -4.539 -7.821 0.659 1.00 87.38 82 ASP A C 1
ATOM 604 O O . ASP A 1 82 ? -4.352 -7.712 -0.549 1.00 87.38 82 ASP A O 1
ATOM 608 N N . ILE A 1 83 ? -4.648 -6.766 1.470 1.00 84.88 83 ILE A N 1
ATOM 609 C CA . ILE A 1 83 ? -4.513 -5.383 1.005 1.00 84.88 83 ILE A CA 1
ATOM 610 C C . ILE A 1 83 ? -3.082 -5.125 0.515 1.00 84.88 83 ILE A C 1
ATOM 612 O O . ILE A 1 83 ? -2.890 -4.658 -0.603 1.00 84.88 83 ILE A O 1
ATOM 616 N N . VAL A 1 84 ? -2.062 -5.511 1.291 1.00 82.25 84 VAL A N 1
ATOM 617 C CA . VAL A 1 84 ? -0.652 -5.355 0.882 1.00 82.25 84 VAL A CA 1
ATOM 618 C C . VAL A 1 84 ? -0.319 -6.192 -0.359 1.00 82.25 84 VAL A C 1
ATOM 620 O O . VAL A 1 84 ? 0.428 -5.738 -1.222 1.00 82.25 84 VAL A O 1
ATOM 623 N N . ARG A 1 85 ? -0.899 -7.389 -0.515 1.00 88.44 85 ARG A N 1
ATOM 624 C CA . ARG A 1 85 ? -0.708 -8.230 -1.711 1.00 88.44 85 ARG A CA 1
ATOM 625 C C . ARG A 1 85 ? -1.154 -7.552 -3.004 1.00 88.44 85 ARG A C 1
ATOM 627 O O . ARG A 1 85 ? -0.586 -7.864 -4.046 1.00 88.44 85 ARG A O 1
ATOM 634 N N . LYS A 1 86 ? -2.110 -6.619 -2.957 1.00 88.81 86 LYS A N 1
ATOM 635 C CA . LYS A 1 86 ? -2.535 -5.853 -4.142 1.00 88.81 86 LYS A CA 1
ATOM 636 C C . LYS A 1 86 ? -1.434 -4.945 -4.692 1.00 88.81 86 LYS A C 1
ATOM 638 O O . LYS A 1 86 ? -1.470 -4.619 -5.871 1.00 88.81 86 LYS A O 1
ATOM 643 N N . LEU A 1 87 ? -0.439 -4.588 -3.876 1.00 91.06 87 LEU A N 1
ATOM 644 C CA . LEU A 1 87 ? 0.715 -3.808 -4.326 1.00 91.06 87 LEU A CA 1
ATOM 645 C C . LEU A 1 87 ? 1.709 -4.635 -5.141 1.00 91.06 87 LEU A C 1
ATOM 647 O O . LEU A 1 87 ?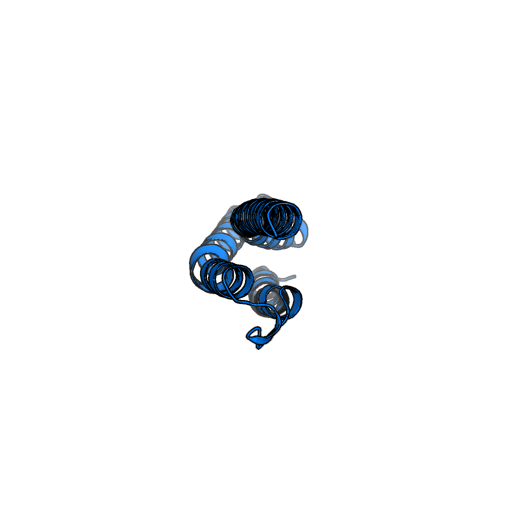 2.421 -4.073 -5.966 1.00 91.06 87 LEU A O 1
ATOM 651 N N . VAL A 1 88 ? 1.769 -5.954 -4.926 1.00 92.56 88 VAL A N 1
ATOM 652 C CA . VAL A 1 88 ? 2.776 -6.814 -5.565 1.00 92.56 88 VAL A CA 1
ATOM 653 C C . VAL A 1 88 ? 2.678 -6.767 -7.094 1.00 92.56 88 VAL A C 1
ATOM 655 O O . VAL A 1 88 ? 3.703 -6.487 -7.704 1.00 92.56 88 VAL A O 1
ATOM 658 N N . PRO A 1 89 ? 1.498 -6.935 -7.731 1.00 95.31 89 PRO A N 1
ATOM 659 C CA . PRO A 1 89 ? 1.382 -6.798 -9.183 1.00 95.31 89 PRO A CA 1
ATOM 660 C C . PRO A 1 89 ? 1.853 -5.439 -9.703 1.00 95.31 89 PRO A C 1
ATOM 662 O O . PRO A 1 89 ? 2.585 -5.388 -10.680 1.00 95.31 89 PRO A O 1
ATOM 665 N N . ALA A 1 90 ? 1.502 -4.343 -9.025 1.00 94.38 90 ALA A N 1
ATOM 666 C CA . ALA A 1 90 ? 1.918 -3.009 -9.450 1.00 94.38 90 ALA A CA 1
ATOM 667 C C . ALA A 1 90 ? 3.441 -2.813 -9.343 1.00 94.38 90 ALA A C 1
ATOM 669 O O . ALA A 1 90 ? 4.048 -2.212 -10.227 1.00 94.38 90 ALA A O 1
ATOM 670 N N . ILE A 1 91 ? 4.063 -3.337 -8.282 1.00 95.00 91 ILE A N 1
ATOM 671 C CA . ILE A 1 91 ? 5.522 -3.335 -8.115 1.00 95.00 91 ILE A CA 1
ATOM 672 C C . ILE A 1 91 ? 6.184 -4.168 -9.217 1.00 95.00 91 ILE A C 1
ATOM 674 O O . ILE A 1 91 ? 7.145 -3.706 -9.824 1.00 95.00 91 ILE A O 1
ATOM 678 N N . THR A 1 92 ? 5.668 -5.368 -9.495 1.00 95.38 92 THR A N 1
ATOM 679 C CA . THR A 1 92 ? 6.173 -6.232 -10.570 1.00 95.38 92 THR A CA 1
ATOM 680 C C . THR A 1 92 ? 6.061 -5.542 -11.926 1.00 95.38 92 THR A C 1
ATOM 682 O O . THR A 1 92 ? 7.061 -5.433 -12.620 1.00 95.38 92 THR A O 1
ATOM 685 N N . ASP A 1 93 ? 4.906 -4.963 -12.259 1.00 96.31 93 ASP A N 1
ATOM 686 C CA . ASP A 1 93 ? 4.711 -4.227 -13.512 1.00 96.31 93 ASP A CA 1
ATOM 687 C C . ASP A 1 93 ? 5.674 -3.034 -13.646 1.00 96.31 93 ASP A C 1
ATOM 689 O O . ASP A 1 93 ? 6.122 -2.705 -14.747 1.00 96.31 93 ASP A O 1
ATOM 693 N N . ALA A 1 94 ? 5.978 -2.346 -12.540 1.00 94.19 94 ALA A N 1
ATOM 694 C CA . ALA A 1 94 ? 6.945 -1.254 -12.534 1.00 94.19 94 ALA A CA 1
ATOM 695 C C . ALA A 1 94 ? 8.369 -1.761 -12.804 1.00 94.19 94 ALA A C 1
ATOM 697 O O . ALA A 1 94 ? 9.078 -1.167 -13.612 1.00 94.19 94 ALA A O 1
ATOM 698 N N . LEU A 1 95 ? 8.761 -2.869 -12.173 1.00 94.38 95 LEU A N 1
ATOM 699 C CA . LEU A 1 95 ? 10.061 -3.512 -12.367 1.00 94.38 95 LEU A CA 1
ATOM 700 C C . LEU A 1 95 ? 10.225 -4.062 -13.794 1.00 94.38 95 LEU A C 1
ATOM 702 O O . LEU A 1 95 ? 11.241 -3.792 -14.432 1.00 94.38 95 LEU A O 1
ATOM 706 N N . ASP A 1 96 ? 9.200 -4.714 -14.344 1.00 95.44 96 ASP A N 1
ATOM 707 C CA . ASP A 1 96 ? 9.199 -5.229 -15.719 1.00 95.44 96 ASP A CA 1
ATOM 708 C C . ASP A 1 96 ? 9.404 -4.095 -16.742 1.00 95.44 96 ASP A C 1
ATOM 710 O O . ASP A 1 96 ? 10.142 -4.238 -17.719 1.00 95.44 96 ASP A O 1
ATOM 714 N N . ARG A 1 97 ? 8.798 -2.919 -16.513 1.00 93.56 97 ARG A N 1
ATOM 715 C CA . ARG A 1 97 ? 8.993 -1.729 -17.370 1.00 93.56 97 ARG A CA 1
ATOM 716 C C . ARG A 1 97 ? 10.406 -1.156 -17.297 1.00 93.56 97 ARG A C 1
ATOM 718 O O . ARG A 1 97 ? 10.833 -0.505 -18.249 1.00 93.56 97 ARG A O 1
ATOM 725 N N . LEU A 1 98 ? 11.108 -1.377 -16.188 1.00 92.62 98 LEU A N 1
ATOM 726 C CA . LEU A 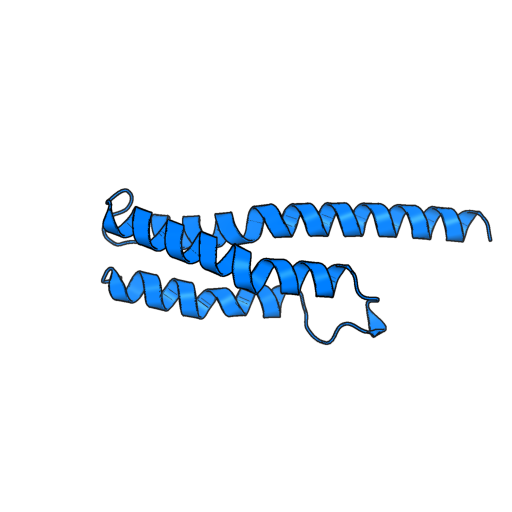1 98 ? 12.516 -1.014 -16.019 1.00 92.62 98 LEU A CA 1
ATOM 727 C C . LEU A 1 98 ? 13.466 -2.078 -16.591 1.00 92.62 98 LEU A C 1
ATOM 729 O O . LEU A 1 98 ? 14.659 -1.812 -16.711 1.00 92.62 98 LEU A O 1
ATOM 733 N N . GLY A 1 99 ? 12.946 -3.245 -16.984 1.00 89.06 99 GLY A N 1
ATOM 734 C CA . GLY A 1 99 ? 13.713 -4.346 -17.565 1.00 89.06 99 GLY A CA 1
ATOM 735 C C . GLY A 1 99 ? 14.286 -5.330 -16.543 1.00 89.06 99 GLY A C 1
ATOM 736 O O . GLY A 1 99 ? 15.323 -5.934 -16.828 1.00 89.06 99 GLY A O 1
ATOM 737 N N . ALA A 1 100 ? 13.662 -5.442 -15.364 1.00 80.06 100 ALA A N 1
ATOM 738 C CA . ALA A 1 100 ? 13.966 -6.478 -14.373 1.00 80.06 100 ALA A CA 1
ATOM 739 C C . ALA A 1 100 ? 13.429 -7.865 -14.773 1.00 80.06 100 ALA A C 1
ATOM 741 O O . ALA A 1 100 ? 12.513 -7.932 -15.624 1.00 80.06 100 ALA A O 1
#